Protein AF-A0A7M3YJY8-F1 (afdb_monomer_lite)

Sequence (77 aa):
CAAMNAYTEAVGRLDSSLNEPYQLLTELPDVLAWKGMGAAAGGFVGIISRNPDATKEAIPWEILDWQIDNDGLILSE

Secondary structure (DSSP, 8-state):
-HHHHHHHHHHHHH-GGGTGGGGGGGS-TTEEEEEE-TT-SSS-EEEEESSHHHHHHH--SPP----------PPP-

pLDDT: mean 91.69, std 4.46, range [71.0, 96.81]

Radius of gyration: 14.52 Å; chains: 1; bounding box: 26×45×32 Å

Structure (mmCIF, N/CA/C/O backbone):
data_AF-A0A7M3YJY8-F1
#
_entry.id   AF-A0A7M3YJY8-F1
#
loop_
_atom_site.group_PDB
_atom_site.id
_atom_site.type_symbol
_atom_site.label_atom_id
_atom_site.label_alt_id
_atom_site.label_comp_id
_atom_site.label_asym_id
_atom_site.label_entity_id
_atom_site.label_seq_id
_atom_site.pdbx_PDB_ins_code
_atom_site.Cartn_x
_atom_site.Cartn_y
_atom_site.Cartn_z
_atom_site.occupancy
_atom_site.B_iso_or_equiv
_atom_site.auth_seq_id
_atom_site.auth_comp_id
_atom_site.auth_asym_id
_atom_site.auth_atom_id
_atom_site.pdbx_PDB_model_num
ATOM 1 N N . CYS A 1 1 ? -7.429 -5.509 -8.328 1.00 85.25 1 CYS A N 1
ATOM 2 C CA . CYS A 1 1 ? -6.737 -5.947 -7.096 1.00 85.25 1 CYS A CA 1
ATOM 3 C C . CYS A 1 1 ? -5.816 -7.149 -7.304 1.00 85.25 1 CYS A C 1
ATOM 5 O O . CYS A 1 1 ? -4.684 -7.070 -6.855 1.00 85.25 1 CYS A O 1
ATOM 7 N N . ALA A 1 2 ? -6.227 -8.202 -8.031 1.00 91.44 2 ALA A N 1
ATOM 8 C CA . ALA A 1 2 ? -5.430 -9.430 -8.200 1.00 91.44 2 ALA A CA 1
ATOM 9 C C . ALA A 1 2 ? -3.957 -9.203 -8.604 1.00 91.44 2 ALA A C 1
ATOM 11 O O . ALA A 1 2 ? -3.065 -9.749 -7.969 1.00 91.44 2 ALA A O 1
ATOM 12 N N . ALA A 1 3 ? -3.692 -8.348 -9.601 1.00 93.31 3 ALA A N 1
ATOM 13 C CA . ALA A 1 3 ? -2.322 -8.050 -10.029 1.00 93.31 3 ALA A CA 1
ATOM 14 C C . ALA A 1 3 ? -1.477 -7.397 -8.920 1.00 93.31 3 ALA A C 1
ATOM 16 O O . ALA A 1 3 ? -0.342 -7.798 -8.692 1.00 93.31 3 ALA A O 1
ATOM 17 N N . MET A 1 4 ? -2.034 -6.414 -8.206 1.00 92.19 4 MET A N 1
ATOM 18 C CA . MET A 1 4 ? -1.340 -5.717 -7.118 1.00 92.19 4 MET A CA 1
ATOM 19 C C . MET A 1 4 ? -1.011 -6.674 -5.967 1.00 92.19 4 MET A C 1
ATOM 21 O O . MET A 1 4 ? 0.127 -6.686 -5.510 1.00 92.19 4 MET A O 1
ATOM 25 N N . ASN A 1 5 ? -1.959 -7.540 -5.595 1.00 92.81 5 ASN A N 1
ATOM 26 C CA . ASN A 1 5 ? -1.751 -8.566 -4.571 1.00 92.81 5 ASN A CA 1
ATOM 27 C C . ASN A 1 5 ? -0.664 -9.566 -4.985 1.00 92.81 5 ASN A C 1
ATOM 29 O O . ASN A 1 5 ? 0.235 -9.837 -4.197 1.00 92.81 5 ASN A O 1
ATOM 33 N N . ALA A 1 6 ? -0.672 -10.028 -6.240 1.00 94.25 6 ALA A N 1
ATOM 34 C CA . ALA A 1 6 ? 0.355 -10.938 -6.744 1.00 94.25 6 ALA A CA 1
ATOM 35 C C . ALA A 1 6 ? 1.770 -10.331 -6.668 1.00 94.25 6 ALA A C 1
ATOM 37 O O . ALA A 1 6 ? 2.725 -11.031 -6.335 1.00 94.25 6 ALA A O 1
ATOM 38 N N . TYR A 1 7 ? 1.923 -9.027 -6.936 1.00 91.69 7 TYR A N 1
ATOM 39 C CA . TYR A 1 7 ? 3.213 -8.348 -6.765 1.00 91.69 7 TYR A CA 1
ATOM 40 C C . TYR A 1 7 ? 3.629 -8.245 -5.296 1.00 91.69 7 TYR A C 1
ATOM 42 O O . TYR A 1 7 ? 4.794 -8.474 -4.982 1.00 91.69 7 TYR A O 1
ATOM 50 N N . THR A 1 8 ? 2.700 -7.913 -4.404 1.00 92.50 8 THR A N 1
ATOM 51 C CA . THR A 1 8 ? 2.963 -7.821 -2.961 1.00 92.50 8 THR A CA 1
ATOM 52 C C . THR A 1 8 ? 3.370 -9.169 -2.374 1.00 92.50 8 THR A C 1
ATOM 54 O O . THR A 1 8 ? 4.362 -9.254 -1.649 1.00 92.50 8 THR A O 1
ATOM 57 N N . GLU A 1 9 ? 2.676 -10.243 -2.754 1.00 93.00 9 GLU A N 1
ATOM 58 C CA . GLU A 1 9 ? 3.041 -11.616 -2.400 1.00 93.00 9 GLU A CA 1
ATOM 59 C C . GLU A 1 9 ? 4.423 -11.991 -2.945 1.00 93.00 9 GLU A C 1
ATOM 61 O O . GLU A 1 9 ? 5.241 -12.556 -2.220 1.00 93.00 9 GLU A O 1
ATOM 66 N N . ALA A 1 10 ? 4.723 -11.648 -4.203 1.00 92.62 10 ALA A N 1
ATOM 67 C CA . ALA A 1 10 ? 6.026 -11.920 -4.802 1.00 92.62 10 ALA A CA 1
ATOM 68 C C . ALA A 1 10 ? 7.173 -11.218 -4.055 1.00 92.62 10 ALA A C 1
ATOM 70 O O . ALA A 1 10 ? 8.209 -11.841 -3.837 1.00 92.62 10 ALA A O 1
ATOM 71 N N . VAL A 1 11 ? 6.983 -9.968 -3.615 1.00 90.06 11 VAL A N 1
ATOM 72 C CA . VAL A 1 11 ? 7.967 -9.240 -2.791 1.00 90.06 11 VAL A CA 1
ATOM 73 C C . VAL A 1 11 ? 8.163 -9.925 -1.438 1.00 90.06 11 VAL A C 1
ATOM 75 O O . VAL A 1 11 ? 9.298 -10.173 -1.045 1.00 90.06 11 VAL A O 1
ATOM 78 N N . GLY A 1 12 ? 7.080 -10.327 -0.768 1.00 89.62 12 GLY A N 1
ATOM 79 C CA . GLY A 1 12 ? 7.170 -11.041 0.511 1.00 89.62 12 GLY A CA 1
ATOM 80 C C . GLY A 1 12 ? 7.846 -12.413 0.409 1.00 89.62 12 GLY A C 1
ATOM 81 O O . GLY A 1 12 ? 8.414 -12.893 1.385 1.00 89.62 12 GLY A O 1
ATOM 82 N N . ARG A 1 13 ? 7.823 -13.043 -0.774 1.00 92.69 13 ARG A N 1
ATOM 83 C CA . ARG A 1 13 ? 8.565 -14.284 -1.052 1.00 92.69 13 ARG A CA 1
ATOM 84 C C . ARG A 1 13 ? 10.065 -14.070 -1.249 1.00 92.69 13 ARG A C 1
ATOM 86 O O . ARG A 1 13 ? 10.804 -15.043 -1.124 1.00 92.69 13 ARG A O 1
ATOM 93 N N . LEU A 1 14 ? 10.504 -12.857 -1.595 1.00 90.81 14 LEU A N 1
ATOM 94 C CA . LEU A 1 14 ? 11.929 -12.519 -1.658 1.00 90.81 14 LEU A CA 1
ATOM 95 C C . LEU A 1 14 ? 12.492 -12.378 -0.244 1.00 90.81 14 LEU A C 1
ATOM 97 O O . LEU A 1 14 ? 13.496 -13.004 0.079 1.00 90.81 14 LEU A O 1
ATOM 101 N N . ASP A 1 15 ? 11.810 -11.589 0.586 1.00 90.94 15 ASP A N 1
ATOM 102 C CA . ASP A 1 15 ? 12.100 -11.414 2.005 1.00 90.94 15 ASP A CA 1
ATOM 103 C C . ASP A 1 15 ? 10.836 -10.885 2.707 1.00 90.94 15 ASP A C 1
ATOM 105 O O . ASP A 1 15 ? 10.269 -9.859 2.320 1.00 90.94 15 ASP A O 1
ATOM 109 N N . SER A 1 16 ? 10.372 -11.592 3.739 1.00 88.88 16 SER A N 1
ATOM 110 C CA . SER A 1 16 ? 9.141 -11.248 4.457 1.00 88.88 16 SER A CA 1
ATOM 111 C C . SER A 1 16 ? 9.231 -9.922 5.216 1.00 88.88 16 SER A C 1
ATOM 113 O O . SER A 1 16 ? 8.202 -9.271 5.409 1.00 88.88 16 SER A O 1
ATOM 115 N N . SER A 1 17 ? 10.438 -9.500 5.612 1.00 92.69 17 SER A N 1
ATOM 116 C CA . SER A 1 17 ? 10.663 -8.229 6.316 1.00 92.69 17 SER A CA 1
ATOM 117 C C . SER A 1 17 ? 10.310 -7.012 5.453 1.00 92.69 17 SER A C 1
ATOM 119 O O . SER A 1 17 ? 9.912 -5.973 5.973 1.00 92.69 17 SER A O 1
ATOM 121 N N . LEU A 1 18 ? 10.341 -7.147 4.120 1.00 91.00 18 LEU A N 1
ATOM 122 C CA . LEU A 1 18 ? 9.995 -6.065 3.188 1.00 91.00 18 LEU A CA 1
ATOM 123 C C . LEU A 1 18 ? 8.522 -5.645 3.280 1.00 91.00 18 LEU A C 1
ATOM 125 O O . LEU A 1 18 ? 8.187 -4.498 2.977 1.00 91.00 18 LEU A O 1
ATOM 129 N N . ASN A 1 19 ? 7.652 -6.574 3.683 1.00 92.75 19 ASN A N 1
ATOM 130 C CA . ASN A 1 19 ? 6.213 -6.359 3.821 1.00 92.75 19 ASN A CA 1
ATOM 131 C C . ASN A 1 19 ? 5.772 -6.139 5.273 1.00 92.75 19 ASN A C 1
ATOM 133 O O . ASN A 1 19 ? 4.646 -5.696 5.489 1.00 92.75 19 ASN A O 1
ATOM 137 N N . GLU A 1 20 ? 6.629 -6.444 6.251 1.00 93.50 20 GLU A N 1
ATOM 138 C CA . GLU A 1 20 ? 6.334 -6.347 7.685 1.00 93.50 20 GLU A CA 1
ATOM 139 C C . GLU A 1 20 ? 5.725 -4.995 8.096 1.00 93.50 20 GLU A C 1
ATOM 141 O O . GLU A 1 20 ? 4.683 -5.012 8.756 1.00 93.50 20 GLU A O 1
ATOM 146 N N . PRO A 1 21 ? 6.235 -3.833 7.630 1.00 92.50 21 PRO A N 1
ATOM 147 C CA . PRO A 1 21 ? 5.664 -2.540 8.003 1.00 92.50 21 PRO A CA 1
ATOM 148 C C . PRO A 1 21 ? 4.198 -2.362 7.599 1.00 92.50 21 PRO A C 1
ATOM 150 O O . PRO A 1 21 ? 3.500 -1.558 8.206 1.00 92.50 21 PRO A O 1
ATOM 153 N N . TYR A 1 22 ? 3.718 -3.091 6.587 1.00 93.75 22 TYR A N 1
ATOM 154 C CA . TYR A 1 22 ? 2.397 -2.884 5.992 1.00 93.75 22 TYR A CA 1
ATOM 155 C C . TYR A 1 22 ? 1.380 -3.967 6.355 1.00 93.75 22 TYR A C 1
ATOM 157 O O . TYR A 1 22 ? 0.232 -3.890 5.918 1.00 93.75 22 TYR A O 1
ATOM 165 N N . GLN A 1 23 ? 1.767 -4.974 7.146 1.00 92.44 23 GLN A N 1
ATOM 166 C CA . GLN A 1 23 ? 0.924 -6.145 7.411 1.00 92.44 23 GLN A CA 1
ATOM 167 C C . GLN A 1 23 ? -0.431 -5.798 8.036 1.00 92.44 23 GLN A C 1
ATOM 169 O O . GLN A 1 23 ? -1.405 -6.494 7.749 1.00 92.44 23 GLN A O 1
ATOM 174 N N . LEU A 1 24 ? -0.523 -4.689 8.785 1.00 94.19 24 LEU A N 1
ATOM 175 C CA . LEU A 1 24 ? -1.780 -4.190 9.358 1.00 94.19 24 LEU A CA 1
ATOM 176 C C . LEU A 1 24 ? -2.889 -4.011 8.308 1.00 94.19 24 LEU A C 1
ATOM 178 O O . LEU A 1 24 ? -4.061 -4.197 8.612 1.00 94.19 24 LEU A O 1
ATOM 182 N N . LEU A 1 25 ? -2.526 -3.704 7.057 1.00 94.94 25 LEU A N 1
ATOM 183 C CA . LEU A 1 25 ? -3.470 -3.509 5.955 1.00 94.94 25 LEU A CA 1
ATOM 184 C C . LEU A 1 25 ? -4.202 -4.793 5.554 1.00 94.94 25 LEU A C 1
ATOM 186 O O . LEU A 1 25 ? -5.250 -4.717 4.922 1.00 94.94 25 LEU A O 1
ATOM 190 N N . THR A 1 26 ? -3.661 -5.960 5.905 1.00 92.50 26 THR A N 1
ATOM 191 C CA . THR A 1 26 ? -4.288 -7.266 5.643 1.00 92.50 26 THR A CA 1
ATOM 192 C C . THR A 1 26 ? -5.512 -7.491 6.531 1.00 92.50 26 THR A C 1
ATOM 194 O O . THR A 1 26 ? -6.436 -8.195 6.135 1.00 92.50 26 THR A O 1
ATOM 197 N N . GLU A 1 27 ? -5.545 -6.849 7.700 1.00 93.31 27 GLU A N 1
ATOM 198 C CA . GLU A 1 27 ? -6.620 -6.978 8.689 1.00 93.31 27 GLU A CA 1
ATOM 199 C C . GLU A 1 27 ? -7.737 -5.938 8.491 1.00 93.31 27 GLU A C 1
ATOM 201 O O . GLU A 1 27 ? -8.792 -6.021 9.122 1.00 93.31 27 GLU A O 1
ATOM 206 N N . LEU A 1 28 ? -7.533 -4.943 7.618 1.00 95.25 28 LEU A N 1
ATOM 207 C CA . LEU A 1 28 ? -8.511 -3.883 7.373 1.00 95.25 28 LEU A CA 1
ATOM 208 C C . LEU A 1 28 ? -9.548 -4.327 6.323 1.00 95.25 28 LEU A C 1
ATOM 210 O O . LEU A 1 28 ? -9.197 -4.511 5.157 1.00 95.25 28 LEU A O 1
ATOM 214 N N . PRO A 1 29 ? -10.845 -4.433 6.676 1.00 94.00 29 PRO A N 1
ATOM 215 C CA . PRO A 1 29 ? -11.864 -5.041 5.810 1.00 94.00 29 PRO A CA 1
ATOM 216 C C . PRO A 1 29 ? -12.163 -4.243 4.531 1.00 94.00 29 PRO A C 1
ATOM 218 O O . PRO A 1 29 ? -12.654 -4.800 3.542 1.00 94.00 29 PRO A O 1
ATOM 221 N N . ASP A 1 30 ? -11.885 -2.939 4.548 1.00 96.75 30 ASP A N 1
ATOM 222 C CA . ASP A 1 30 ? -12.078 -2.061 3.396 1.00 96.75 30 ASP A CA 1
ATOM 223 C C . ASP A 1 30 ? -10.863 -2.013 2.463 1.00 96.75 30 ASP A C 1
ATOM 225 O O . ASP A 1 30 ? -10.994 -1.542 1.332 1.00 96.75 30 ASP A O 1
ATOM 229 N N . VAL A 1 31 ? -9.711 -2.563 2.863 1.00 96.75 31 VAL A N 1
ATOM 230 C CA . VAL A 1 31 ? -8.538 -2.677 1.990 1.00 96.75 31 VAL A CA 1
ATOM 231 C C . VAL A 1 31 ? -8.733 -3.840 1.016 1.00 96.75 31 VAL A C 1
ATOM 233 O O . VAL A 1 31 ? -8.860 -4.999 1.396 1.00 96.75 31 VAL A O 1
ATOM 236 N N . LEU A 1 32 ? -8.744 -3.533 -0.283 1.00 96.62 32 LEU A N 1
ATOM 237 C CA . LEU A 1 32 ? -8.908 -4.520 -1.356 1.00 96.62 32 LEU A CA 1
ATOM 238 C C . LEU A 1 32 ? -7.568 -5.017 -1.911 1.00 96.62 32 LEU A C 1
ATOM 240 O O . LEU A 1 32 ? -7.482 -6.130 -2.436 1.00 96.62 32 LEU A O 1
ATOM 244 N N . ALA A 1 33 ? -6.554 -4.153 -1.896 1.00 96.56 33 ALA A N 1
ATOM 245 C CA . ALA A 1 33 ? -5.179 -4.456 -2.273 1.00 96.56 33 ALA A CA 1
ATOM 246 C C . ALA A 1 33 ? -4.237 -3.373 -1.748 1.00 96.56 33 ALA A C 1
ATOM 248 O O . ALA A 1 33 ? -4.628 -2.214 -1.614 1.00 96.56 33 ALA A O 1
ATOM 249 N N . TRP A 1 34 ? -2.980 -3.733 -1.528 1.00 95.62 34 TRP A N 1
ATOM 250 C CA . TRP A 1 34 ? -1.927 -2.791 -1.171 1.00 95.62 34 TRP A CA 1
ATOM 251 C C . TRP A 1 34 ? -0.585 -3.259 -1.722 1.00 95.62 34 TRP A C 1
ATOM 253 O O . TRP A 1 34 ? -0.430 -4.430 -2.070 1.00 95.62 34 TRP A O 1
ATOM 263 N N . LYS A 1 35 ? 0.371 -2.335 -1.845 1.00 94.56 35 LYS A N 1
ATOM 264 C CA . LYS A 1 35 ? 1.728 -2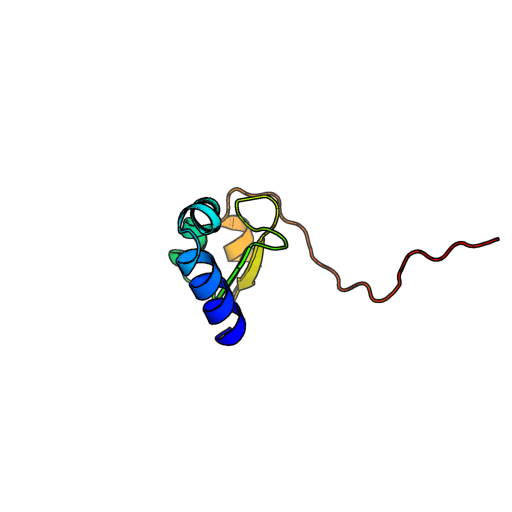.611 -2.322 1.00 94.56 35 LYS A CA 1
ATOM 265 C C . LYS A 1 35 ? 2.686 -1.535 -1.823 1.00 94.56 35 LYS A C 1
ATOM 267 O O . LYS A 1 35 ? 2.439 -0.349 -2.046 1.00 94.56 35 LYS A O 1
ATOM 272 N N . GLY A 1 36 ? 3.789 -1.950 -1.198 1.00 93.06 36 GLY A N 1
ATOM 273 C CA . GLY A 1 36 ? 4.907 -1.053 -0.901 1.00 93.06 36 GLY A CA 1
ATOM 274 C C . GLY A 1 36 ? 5.466 -0.447 -2.193 1.00 93.06 36 GLY A C 1
ATOM 275 O O . GLY A 1 36 ? 5.700 -1.157 -3.174 1.00 93.06 36 GLY A O 1
ATOM 276 N N . MET A 1 37 ? 5.634 0.871 -2.223 1.00 90.62 37 MET A N 1
ATOM 277 C CA . MET A 1 37 ? 6.091 1.597 -3.408 1.00 90.62 37 MET A CA 1
ATOM 278 C C . MET A 1 37 ? 7.624 1.653 -3.447 1.00 90.62 37 MET A C 1
ATOM 280 O O . MET A 1 37 ? 8.286 1.754 -2.417 1.00 90.62 37 MET A O 1
ATOM 284 N N . GLY A 1 38 ? 8.207 1.594 -4.647 1.00 87.50 38 GLY A N 1
ATOM 285 C CA . GLY A 1 38 ? 9.663 1.603 -4.816 1.00 87.50 38 GLY A CA 1
ATOM 286 C C . GLY A 1 38 ? 10.326 0.321 -4.301 1.00 87.50 38 GLY A C 1
ATOM 287 O O . GLY A 1 38 ? 9.981 -0.771 -4.748 1.00 87.50 38 GLY A O 1
ATOM 288 N N . ALA A 1 39 ? 11.293 0.466 -3.390 1.00 81.38 39 ALA A N 1
ATOM 289 C CA . ALA A 1 39 ? 12.079 -0.641 -2.836 1.00 81.38 39 ALA A CA 1
ATOM 290 C C . ALA A 1 39 ? 11.348 -1.463 -1.754 1.00 81.38 39 ALA A C 1
ATOM 292 O O . ALA A 1 39 ? 11.880 -2.486 -1.328 1.00 81.38 39 ALA A O 1
ATOM 293 N N . ALA A 1 40 ? 10.146 -1.042 -1.336 1.00 79.00 40 ALA A N 1
ATOM 294 C CA . ALA A 1 40 ? 9.443 -1.556 -0.155 1.00 79.00 40 ALA A CA 1
ATOM 295 C C . ALA A 1 40 ? 10.249 -1.348 1.150 1.00 79.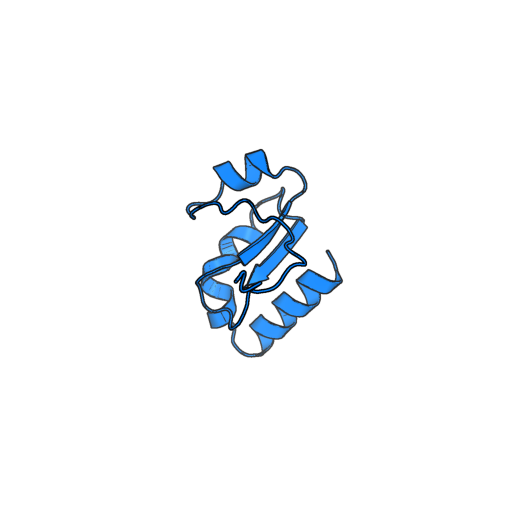00 40 ALA A C 1
ATOM 297 O O . ALA A 1 40 ? 11.068 -0.432 1.221 1.00 79.00 40 ALA A O 1
ATOM 298 N N . ALA A 1 41 ? 9.975 -2.144 2.195 1.00 82.94 41 ALA A N 1
ATOM 299 C CA . ALA A 1 41 ? 10.592 -2.043 3.527 1.00 82.94 41 ALA A CA 1
ATOM 300 C C . ALA A 1 41 ? 10.353 -0.717 4.282 1.00 82.94 41 ALA A C 1
ATOM 302 O O . ALA A 1 41 ? 11.098 -0.376 5.198 1.00 82.94 41 ALA A O 1
ATOM 303 N N . GLY A 1 42 ? 9.312 0.036 3.922 1.00 83.88 42 GLY A N 1
ATOM 304 C CA . GLY A 1 42 ? 8.957 1.314 4.542 1.00 83.88 42 GLY A CA 1
ATOM 305 C C . GLY A 1 42 ? 8.764 2.447 3.528 1.00 83.88 42 GLY A C 1
ATOM 306 O O . GLY A 1 42 ? 8.695 2.235 2.318 1.00 83.88 42 GLY A O 1
ATOM 307 N N . GLY A 1 43 ? 8.619 3.676 4.022 1.00 90.38 43 GLY A N 1
ATOM 308 C CA . GLY A 1 43 ? 8.351 4.844 3.179 1.00 90.38 43 GLY A CA 1
ATOM 309 C C . GLY A 1 43 ? 6.889 4.908 2.741 1.00 90.38 43 GLY A C 1
ATOM 310 O O . GLY A 1 43 ? 6.027 5.234 3.549 1.00 90.38 43 GLY A O 1
ATOM 311 N N . PHE A 1 44 ? 6.604 4.588 1.476 1.00 92.94 44 PHE A N 1
ATOM 312 C CA . PHE A 1 44 ? 5.275 4.769 0.881 1.00 92.94 44 PHE A CA 1
ATOM 313 C C . PHE A 1 44 ? 4.594 3.443 0.546 1.00 92.94 44 PHE A C 1
ATOM 315 O O . PHE A 1 44 ? 5.231 2.485 0.107 1.00 92.94 44 PHE A O 1
ATOM 322 N N . VAL A 1 45 ? 3.270 3.409 0.687 1.00 94.88 45 VAL A N 1
ATOM 323 C CA . VAL A 1 45 ? 2.422 2.278 0.300 1.00 94.88 45 VAL A CA 1
ATOM 324 C C . VAL A 1 45 ? 1.237 2.785 -0.509 1.00 94.88 45 VAL A C 1
ATOM 326 O O . VAL A 1 45 ? 0.572 3.745 -0.131 1.00 94.88 45 VAL A O 1
ATOM 329 N N . GLY A 1 46 ? 0.980 2.141 -1.644 1.00 94.44 46 GLY A N 1
ATOM 330 C CA . GLY A 1 46 ? -0.250 2.345 -2.397 1.00 94.44 46 GLY A CA 1
ATOM 331 C C . GLY A 1 46 ? -1.340 1.438 -1.839 1.00 94.44 46 GLY A C 1
ATOM 332 O O . GLY A 1 46 ? -1.093 0.247 -1.643 1.00 94.44 46 GLY A O 1
ATOM 333 N N . ILE A 1 47 ? -2.537 1.978 -1.610 1.00 95.12 47 ILE A N 1
ATOM 334 C CA . ILE A 1 47 ? -3.686 1.245 -1.064 1.00 95.12 47 ILE A CA 1
ATOM 335 C C . ILE A 1 47 ? -4.879 1.433 -2.003 1.00 95.12 47 ILE A C 1
ATOM 337 O O . ILE A 1 47 ? -5.236 2.555 -2.350 1.00 95.12 47 ILE A O 1
ATOM 341 N N . ILE A 1 48 ? -5.513 0.332 -2.403 1.00 94.94 48 ILE A N 1
ATOM 342 C CA . ILE A 1 48 ? -6.815 0.330 -3.073 1.00 94.94 48 ILE A CA 1
ATOM 343 C C . ILE A 1 48 ? -7.854 -0.050 -2.024 1.00 94.94 48 ILE A C 1
ATOM 345 O O . ILE A 1 48 ? -7.837 -1.173 -1.519 1.00 94.94 48 ILE A O 1
ATOM 349 N N . SER A 1 49 ? -8.767 0.870 -1.724 1.00 95.44 49 SER A N 1
ATOM 350 C CA . SER A 1 49 ? -9.809 0.683 -0.714 1.00 95.44 49 SER A CA 1
ATOM 351 C C . SER A 1 49 ? -11.215 0.764 -1.311 1.00 95.44 49 SER A C 1
ATOM 353 O O . SER A 1 49 ? -11.456 1.519 -2.253 1.00 95.44 49 SER A O 1
ATOM 355 N N . ARG A 1 50 ? -12.150 -0.013 -0.749 1.00 96.81 50 ARG A N 1
ATOM 356 C CA . ARG A 1 50 ? -13.593 0.105 -1.010 1.00 96.81 50 ARG A CA 1
ATOM 357 C C . ARG A 1 50 ? -14.169 1.379 -0.390 1.00 96.81 50 ARG A C 1
ATOM 359 O O . ARG A 1 50 ? -15.056 1.981 -0.987 1.00 96.81 50 ARG A O 1
ATOM 366 N N . ASN A 1 51 ? -13.668 1.766 0.782 1.00 96.31 51 ASN A N 1
ATOM 367 C CA . ASN A 1 51 ? -14.057 2.968 1.511 1.00 96.31 51 ASN A CA 1
ATOM 368 C C . ASN A 1 51 ? -12.793 3.738 1.941 1.00 96.31 51 ASN A C 1
ATOM 370 O O . ASN A 1 51 ? -12.247 3.481 3.022 1.00 96.31 51 ASN A O 1
ATOM 374 N N . PRO A 1 52 ? -12.287 4.645 1.081 1.00 93.81 52 PRO A N 1
ATOM 375 C CA . PRO A 1 52 ? -11.054 5.378 1.344 1.00 93.81 52 PRO A CA 1
ATOM 376 C C . PRO A 1 52 ? -11.076 6.165 2.654 1.00 93.81 52 PRO A C 1
ATOM 378 O O . PRO A 1 52 ? -10.080 6.135 3.366 1.00 93.81 52 PRO A O 1
ATOM 381 N N . ASP A 1 53 ? -12.191 6.804 3.005 1.00 94.81 53 ASP A N 1
ATOM 382 C CA . ASP A 1 53 ? -12.274 7.648 4.204 1.00 94.81 53 ASP A CA 1
ATOM 383 C C . ASP A 1 53 ? -12.135 6.814 5.483 1.00 94.81 53 ASP A C 1
ATOM 385 O O . ASP A 1 53 ? -11.264 7.086 6.306 1.00 94.81 53 ASP A O 1
ATOM 389 N N . ALA A 1 54 ? -12.878 5.707 5.587 1.00 95.50 54 ALA A N 1
ATOM 390 C CA . ALA A 1 54 ? -12.745 4.781 6.715 1.00 95.50 54 ALA A CA 1
ATOM 391 C C . ALA A 1 54 ? -11.342 4.150 6.794 1.00 95.50 54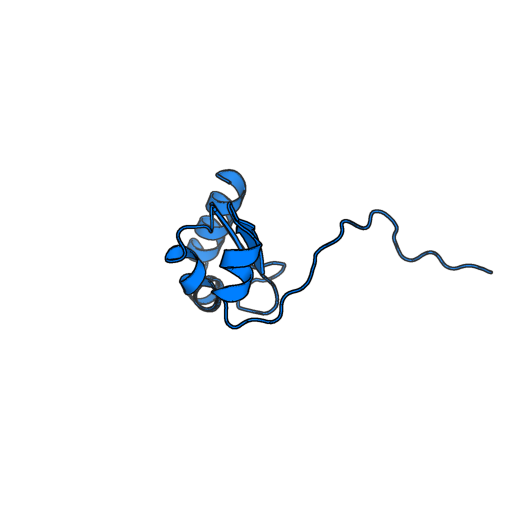 ALA A C 1
ATOM 393 O O . ALA A 1 54 ? -10.814 3.910 7.877 1.00 95.50 54 ALA A O 1
ATOM 394 N N . THR A 1 55 ? -10.706 3.899 5.644 1.00 95.38 55 THR A N 1
ATOM 395 C CA . THR A 1 55 ? -9.336 3.364 5.611 1.00 95.38 55 THR A CA 1
ATOM 396 C C . THR A 1 55 ? -8.319 4.392 6.095 1.00 95.38 55 THR A C 1
ATOM 398 O O . THR A 1 55 ? -7.412 4.024 6.834 1.00 95.38 55 THR A O 1
ATOM 401 N N . LYS A 1 56 ? 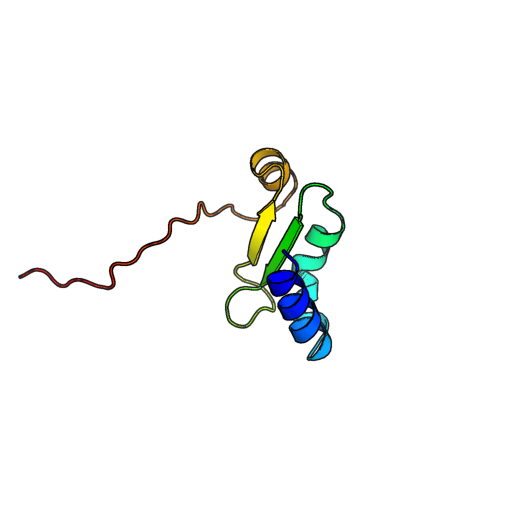-8.475 5.671 5.721 1.00 94.81 56 LYS A N 1
ATOM 402 C CA . LYS A 1 56 ? -7.622 6.776 6.189 1.00 94.81 56 LYS A CA 1
ATOM 403 C C . 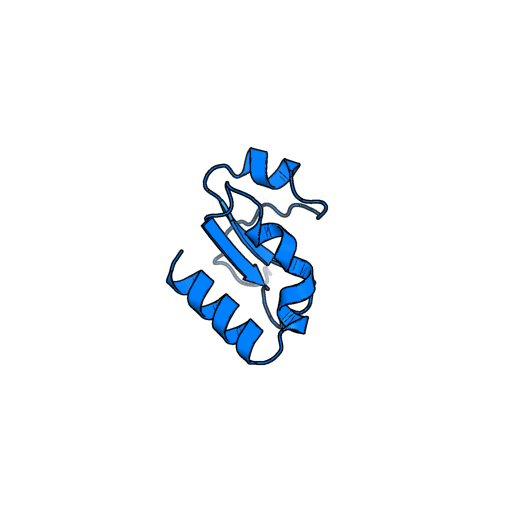LYS A 1 56 ? -7.708 6.941 7.707 1.00 94.81 56 LYS A C 1
ATOM 405 O O . LYS A 1 56 ? -6.684 7.133 8.348 1.00 94.81 56 LYS A O 1
ATOM 410 N N . GLU A 1 57 ? -8.903 6.817 8.282 1.00 95.25 57 GLU A N 1
ATOM 411 C CA . GLU A 1 57 ? -9.117 6.895 9.735 1.00 95.25 57 GLU A CA 1
ATOM 412 C C . GLU A 1 57 ? -8.518 5.705 10.504 1.00 95.25 57 GLU A C 1
ATOM 414 O O . GLU A 1 57 ? -8.163 5.838 11.675 1.00 95.25 57 GLU A O 1
ATOM 419 N N . ALA A 1 58 ? -8.401 4.541 9.859 1.00 95.12 58 ALA A N 1
ATOM 420 C CA . ALA A 1 58 ? -7.952 3.302 10.490 1.00 95.12 58 ALA A CA 1
ATOM 421 C C . ALA A 1 58 ? -6.427 3.087 10.461 1.00 95.12 58 ALA A C 1
ATOM 423 O O . ALA A 1 58 ? -5.937 2.161 11.113 1.00 95.12 58 ALA A O 1
ATOM 424 N N . ILE A 1 59 ? -5.670 3.896 9.708 1.00 95.06 59 ILE A N 1
ATOM 425 C CA . ILE A 1 59 ? -4.213 3.751 9.576 1.00 95.06 59 ILE A CA 1
ATOM 426 C C . ILE A 1 59 ? -3.452 4.832 10.357 1.00 95.06 59 ILE A C 1
ATOM 428 O O . ILE A 1 59 ? -3.867 5.986 10.379 1.00 95.06 59 ILE A O 1
ATOM 432 N N . PRO A 1 60 ? -2.302 4.499 10.973 1.00 94.75 60 PRO A N 1
ATOM 433 C CA . PRO A 1 60 ? -1.539 5.441 11.795 1.00 94.75 60 PRO A CA 1
ATOM 434 C C . PRO A 1 60 ? -0.539 6.289 10.987 1.00 94.75 60 PRO A C 1
ATOM 436 O O . PRO A 1 60 ? 0.358 6.898 11.569 1.00 94.75 60 PRO A O 1
ATOM 439 N N . TRP A 1 61 ? -0.618 6.268 9.656 1.00 94.50 61 TRP A N 1
ATOM 440 C CA . TRP A 1 61 ? 0.365 6.897 8.773 1.00 94.50 61 TRP A CA 1
ATOM 441 C C . TRP A 1 61 ? -0.129 8.229 8.222 1.00 94.50 61 TRP A C 1
ATOM 443 O O . TRP A 1 61 ? -1.327 8.498 8.171 1.00 94.50 61 TRP A O 1
ATOM 453 N N . GLU A 1 62 ? 0.813 9.048 7.764 1.00 95.06 62 GLU A N 1
ATOM 454 C CA . GLU A 1 62 ? 0.496 10.265 7.028 1.00 95.06 62 GLU A CA 1
ATOM 455 C C . GLU A 1 62 ? -0.205 9.925 5.707 1.00 95.06 62 GLU A C 1
ATOM 457 O O . GLU A 1 62 ? 0.236 9.057 4.947 1.00 95.06 62 GLU A O 1
ATOM 462 N N . ILE A 1 63 ? -1.314 10.615 5.442 1.00 94.38 63 ILE A N 1
ATOM 463 C CA . ILE A 1 63 ? -2.103 10.422 4.230 1.00 94.38 63 ILE A CA 1
ATOM 464 C C . ILE A 1 63 ? -1.608 11.382 3.157 1.00 94.38 63 ILE A C 1
ATOM 466 O O . ILE A 1 63 ? -1.679 12.597 3.321 1.00 94.38 63 ILE A O 1
ATOM 470 N N . LEU A 1 64 ? -1.179 10.824 2.028 1.00 90.81 64 LEU A N 1
ATOM 471 C CA . LEU A 1 64 ? -0.925 11.581 0.810 1.00 90.81 64 LEU A CA 1
ATOM 472 C C . LEU A 1 64 ? -2.056 11.337 -0.182 1.00 90.81 64 LEU A C 1
ATOM 474 O O . LEU A 1 64 ? -2.264 10.209 -0.636 1.00 90.81 64 LEU A O 1
ATOM 478 N N . ASP A 1 65 ? -2.773 12.398 -0.541 1.00 86.12 65 ASP A N 1
ATOM 479 C CA . ASP A 1 65 ? -3.733 12.338 -1.637 1.00 86.12 65 ASP A CA 1
ATOM 480 C C . ASP A 1 65 ? -2.968 12.276 -2.962 1.00 86.12 65 ASP A C 1
ATOM 482 O O . ASP A 1 65 ? -2.404 13.257 -3.448 1.00 86.12 65 ASP A O 1
ATOM 486 N N . TRP A 1 66 ? -2.911 11.075 -3.534 1.00 83.81 66 TRP A N 1
ATOM 487 C CA . TRP A 1 66 ? -2.197 10.835 -4.778 1.00 83.81 66 TRP A CA 1
ATOM 488 C C . TRP A 1 66 ? -2.986 11.396 -5.965 1.00 83.81 66 TRP A C 1
ATOM 490 O O . TRP A 1 66 ? -4.100 10.960 -6.256 1.00 83.81 66 TRP A O 1
ATOM 500 N N . GLN A 1 67 ? -2.368 12.326 -6.690 1.00 87.06 67 GLN A N 1
ATOM 501 C CA . GLN A 1 67 ? -2.796 12.746 -8.020 1.00 87.06 67 GLN A CA 1
ATOM 502 C C . GLN A 1 67 ? -1.835 12.220 -9.088 1.00 87.06 67 GLN A C 1
ATOM 504 O O . GLN A 1 67 ? -0.616 12.259 -8.920 1.00 87.06 67 GLN A O 1
ATOM 509 N N . ILE A 1 68 ? -2.387 11.693 -10.182 1.00 88.00 68 ILE A N 1
ATOM 510 C CA . ILE A 1 68 ? -1.579 11.275 -11.327 1.00 88.00 68 ILE A CA 1
ATOM 511 C C . ILE A 1 68 ? -1.146 12.535 -12.063 1.00 88.00 68 ILE A C 1
ATOM 513 O O . ILE A 1 68 ? -1.966 13.196 -12.699 1.00 88.00 68 ILE A O 1
ATOM 517 N N . ASP A 1 69 ? 0.144 12.825 -11.976 1.00 88.56 69 ASP A N 1
ATOM 518 C CA . ASP A 1 69 ? 0.804 13.798 -12.827 1.00 88.56 69 ASP A CA 1
ATOM 519 C C . ASP A 1 69 ? 1.384 13.083 -14.054 1.00 88.56 69 ASP A C 1
ATOM 521 O O . ASP A 1 69 ? 1.992 12.015 -13.937 1.00 88.56 69 ASP A O 1
ATOM 525 N N . ASN A 1 70 ? 1.140 13.651 -15.232 1.00 91.19 70 ASN A N 1
ATOM 526 C CA . ASN A 1 70 ? 1.682 13.156 -16.499 1.00 91.19 70 ASN A CA 1
ATOM 527 C C . ASN A 1 70 ? 2.751 14.096 -17.060 1.00 91.19 70 ASN A C 1
ATOM 529 O O . ASN A 1 70 ? 3.410 13.748 -18.042 1.00 91.19 70 ASN A O 1
ATOM 533 N N . ASP A 1 71 ? 2.921 15.260 -16.439 1.00 90.62 71 ASP A N 1
ATOM 534 C CA . ASP A 1 71 ? 3.921 16.233 -16.809 1.00 90.62 71 ASP A CA 1
ATOM 535 C C . ASP A 1 71 ? 5.188 15.978 -15.986 1.00 90.62 71 ASP A C 1
ATOM 537 O O . ASP A 1 71 ? 5.173 15.703 -14.788 1.00 90.62 71 ASP A O 1
ATOM 541 N N . GLY A 1 72 ? 6.330 15.990 -16.670 1.00 86.88 72 GLY A N 1
ATOM 542 C CA . GLY A 1 72 ? 7.626 15.955 -16.006 1.00 86.88 72 GLY A CA 1
ATOM 543 C C . GLY A 1 72 ? 8.043 17.346 -15.533 1.00 86.88 72 GLY A C 1
ATOM 544 O O . GLY A 1 72 ? 7.280 18.308 -15.552 1.00 86.88 72 GLY A O 1
ATOM 545 N N . LEU A 1 73 ? 9.320 17.490 -15.185 1.00 89.94 73 LEU A N 1
ATOM 546 C CA . LEU A 1 73 ? 9.899 18.811 -14.960 1.00 89.94 73 LEU A CA 1
ATOM 547 C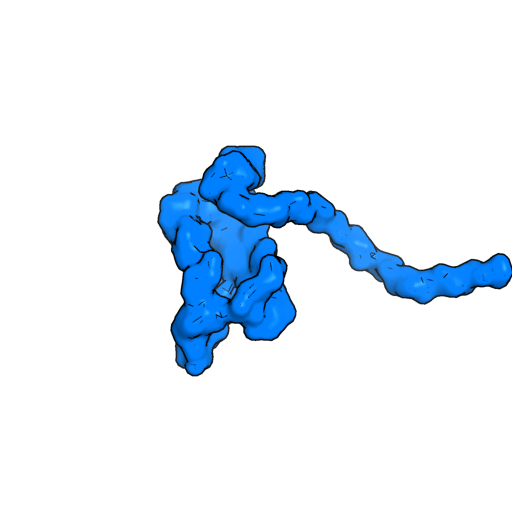 C . LEU A 1 73 ? 9.894 19.621 -16.270 1.00 89.94 73 LEU A C 1
ATOM 549 O O . LEU A 1 73 ? 10.635 19.297 -17.198 1.00 89.94 73 LEU A O 1
ATOM 553 N N . ILE A 1 74 ? 9.097 20.690 -16.324 1.00 90.19 74 ILE A N 1
ATOM 554 C CA . ILE A 1 74 ? 9.107 21.675 -17.413 1.00 90.19 74 ILE A CA 1
ATOM 555 C C . ILE A 1 74 ? 9.908 22.891 -16.942 1.00 90.19 74 ILE A C 1
ATOM 557 O O . ILE A 1 74 ? 9.541 23.545 -15.968 1.00 90.19 74 ILE A O 1
ATOM 561 N N . LEU A 1 75 ? 11.010 23.198 -17.627 1.00 90.12 75 LEU A N 1
ATOM 562 C CA . LEU A 1 75 ? 11.760 24.435 -17.410 1.00 90.12 75 LEU A CA 1
ATOM 563 C C . LEU A 1 75 ? 11.166 25.520 -18.316 1.00 90.12 75 LEU A C 1
ATOM 565 O O . LEU A 1 75 ? 11.201 25.379 -19.537 1.00 90.12 75 LEU A O 1
ATOM 569 N N . SER A 1 76 ? 10.599 26.573 -17.730 1.00 86.00 76 SER A N 1
ATOM 570 C CA . SER A 1 76 ? 10.204 27.781 -18.461 1.00 86.00 76 SER A CA 1
ATOM 571 C C . SER A 1 76 ? 11.382 28.753 -18.567 1.00 86.00 76 SER A C 1
ATOM 573 O O . SER A 1 76 ? 12.213 28.795 -17.658 1.00 86.00 76 SER A O 1
ATOM 575 N N . GLU A 1 77 ? 11.438 29.515 -19.662 1.00 71.00 77 GLU A N 1
ATOM 576 C CA . GLU A 1 77 ? 12.432 30.583 -19.890 1.00 71.00 77 GLU A CA 1
ATOM 577 C C . GLU A 1 77 ? 12.343 31.730 -18.872 1.00 71.00 77 GLU A C 1
ATOM 579 O O . GLU A 1 77 ? 11.215 32.053 -18.426 1.00 71.00 77 GLU A O 1
#

Foldseek 3Di:
DVVQQVVQVVLCVVPVLLCVVPVVLVVDPQFPHKDAPDPGNDDDMDTDGNDVVVVVVVDPDDDDDDDDDPDDDDDDD